Protein AF-A0A439LL67-F1 (afdb_monomer)

Secondary structure (DSSP, 8-state):
------EETTEEEEE-SS-EEEEE---EEETTEEEES----EEEE--EEEPTTS-EEE---EEEEEEE-HHHHHHHHHHHHHHHHTEE--TTPPPPPHHHHHHHHHHHHHHHHHHHHTTS-GGGGGGG-EEEEEEEEETTTTEEEEE-

Mean predicted aligned error: 6.11 Å

Structure (mmCIF, N/CA/C/O backbone):
data_AF-A0A439LL67-F1
#
_entry.id   AF-A0A439LL67-F1
#
loop_
_atom_site.group_PDB
_atom_site.id
_atom_site.type_symbol
_atom_site.label_atom_id
_atom_site.label_alt_id
_atom_site.label_comp_id
_atom_site.label_asym_id
_atom_site.label_entity_id
_atom_site.label_seq_id
_atom_site.pdbx_PDB_ins_code
_atom_site.Cartn_x
_atom_site.Cartn_y
_atom_site.Cartn_z
_atom_site.occupancy
_atom_site.B_iso_or_equiv
_atom_site.auth_seq_id
_atom_site.auth_comp_id
_atom_site.auth_asym_id
_atom_site.auth_atom_id
_atom_site.pdbx_PDB_model_num
ATOM 1 N N . MET A 1 1 ? -2.620 -26.208 -6.950 1.00 34.81 1 MET A N 1
ATOM 2 C CA . MET A 1 1 ? -3.265 -25.011 -6.376 1.00 34.81 1 MET A CA 1
ATOM 3 C C . MET A 1 1 ? -2.747 -24.868 -4.959 1.00 34.81 1 MET A C 1
ATOM 5 O O . MET A 1 1 ? -3.125 -25.670 -4.118 1.00 34.81 1 MET A O 1
ATOM 9 N N . THR A 1 2 ? -1.823 -23.942 -4.715 1.00 32.31 2 THR A N 1
ATOM 10 C CA . THR A 1 2 ? -1.285 -23.708 -3.368 1.00 32.31 2 THR A CA 1
ATOM 11 C C . THR A 1 2 ? -2.039 -22.524 -2.785 1.00 32.31 2 THR A C 1
ATOM 13 O O . THR A 1 2 ? -1.803 -21.393 -3.191 1.00 32.31 2 THR A O 1
ATOM 16 N N . ILE A 1 3 ? -3.004 -22.787 -1.905 1.00 31.98 3 ILE A N 1
ATOM 17 C CA . ILE A 1 3 ? -3.734 -21.736 -1.192 1.00 31.98 3 ILE A CA 1
ATOM 18 C C . ILE A 1 3 ? -2.872 -21.320 -0.000 1.00 31.98 3 ILE A C 1
ATOM 20 O O . ILE A 1 3 ? -2.765 -22.062 0.972 1.00 31.98 3 ILE A O 1
ATOM 24 N N . LEU A 1 4 ? -2.251 -20.146 -0.079 1.00 41.03 4 LEU A N 1
ATOM 25 C CA . LEU A 1 4 ? -1.703 -19.464 1.091 1.00 41.03 4 LEU A CA 1
ATOM 26 C C . LEU A 1 4 ? -2.797 -18.537 1.614 1.00 41.03 4 LEU A C 1
ATOM 28 O O . LEU A 1 4 ? -2.971 -17.444 1.089 1.00 41.03 4 LEU A O 1
ATOM 32 N N . SER A 1 5 ? -3.573 -19.013 2.588 1.00 35.25 5 SER A N 1
ATOM 33 C CA . SER A 1 5 ? -4.555 -18.193 3.297 1.00 35.25 5 SER A CA 1
ATOM 34 C C . SER A 1 5 ? -3.865 -17.552 4.493 1.00 35.25 5 SER A C 1
ATOM 36 O O . SER A 1 5 ? -3.474 -18.257 5.422 1.00 35.25 5 SER A O 1
ATOM 38 N N . VAL A 1 6 ? -3.718 -16.231 4.474 1.00 41.47 6 VAL A N 1
ATOM 39 C CA . VAL A 1 6 ? -3.342 -15.447 5.656 1.00 41.47 6 VAL A CA 1
ATOM 40 C C . VAL A 1 6 ? -4.562 -14.632 6.055 1.00 41.47 6 VAL A C 1
ATOM 42 O O . VAL A 1 6 ? -5.091 -13.876 5.241 1.00 41.47 6 VAL A O 1
ATOM 45 N N . GLU A 1 7 ? -5.026 -14.832 7.286 1.00 44.38 7 GLU A N 1
ATOM 46 C CA . GLU A 1 7 ? -6.181 -14.138 7.848 1.00 44.38 7 GLU A CA 1
ATOM 47 C C . GLU A 1 7 ? -5.686 -13.037 8.794 1.00 44.38 7 GLU A C 1
ATOM 49 O O . GLU A 1 7 ? -5.487 -13.258 9.986 1.00 44.38 7 GLU A O 1
ATOM 54 N N . LEU A 1 8 ? -5.452 -11.839 8.254 1.00 50.00 8 LEU A N 1
ATOM 55 C CA . LEU A 1 8 ? -5.196 -10.645 9.068 1.00 50.00 8 LEU A CA 1
ATOM 56 C C . LEU A 1 8 ? -6.553 -10.075 9.479 1.00 50.00 8 LEU A C 1
ATOM 58 O O . LEU A 1 8 ? -7.170 -9.347 8.706 1.00 50.00 8 LEU A O 1
ATOM 62 N N . ASN A 1 9 ? -7.094 -10.517 10.618 1.00 54.16 9 ASN A N 1
ATOM 63 C CA . ASN A 1 9 ? -8.329 -10.023 11.253 1.00 54.16 9 ASN A CA 1
ATOM 64 C C . ASN A 1 9 ? -9.377 -9.379 10.302 1.00 54.16 9 ASN A C 1
ATOM 66 O O . ASN A 1 9 ? -9.790 -8.232 10.510 1.00 54.16 9 ASN A O 1
ATOM 70 N N . LYS A 1 10 ? -9.869 -10.159 9.313 1.00 64.38 10 LYS A N 1
ATOM 71 C CA . LYS A 1 10 ? -10.855 -9.832 8.238 1.00 64.38 10 LYS A CA 1
ATOM 72 C C . LYS A 1 10 ? -10.298 -9.477 6.848 1.00 64.38 10 LYS A C 1
ATOM 74 O O . LYS A 1 10 ? -11.073 -9.032 5.994 1.00 64.38 10 LYS A O 1
ATOM 79 N N . LEU A 1 11 ? -9.011 -9.686 6.599 1.00 69.62 11 LEU A N 1
ATOM 80 C CA . LEU A 1 11 ? -8.419 -9.700 5.263 1.00 69.62 11 LEU A CA 1
ATOM 81 C C . LEU A 1 11 ? -8.169 -11.151 4.834 1.00 69.62 11 LEU A C 1
ATOM 83 O O . LEU A 1 11 ? -7.541 -11.902 5.573 1.00 69.62 11 LEU A O 1
ATOM 87 N N . VAL A 1 12 ? -8.643 -11.535 3.649 1.00 75.44 12 VAL A N 1
ATOM 88 C CA . VAL A 1 12 ? -8.384 -12.847 3.040 1.00 75.44 12 VAL A CA 1
ATOM 89 C C . VAL A 1 12 ? -7.623 -12.631 1.746 1.00 75.44 12 VAL A C 1
ATOM 91 O O . VAL A 1 12 ? -8.061 -11.864 0.886 1.00 75.44 12 VAL A O 1
ATOM 94 N N . ILE A 1 13 ? -6.493 -13.319 1.603 1.00 75.12 13 ILE A N 1
ATOM 95 C CA . ILE A 1 13 ? -5.671 -13.268 0.398 1.00 75.12 13 ILE A CA 1
ATOM 96 C C . ILE A 1 13 ? -5.566 -14.668 -0.187 1.00 75.12 13 ILE A C 1
ATOM 98 O O . ILE A 1 13 ? -5.264 -15.625 0.520 1.00 75.12 13 ILE A O 1
ATOM 102 N N . LEU A 1 14 ? -5.816 -14.780 -1.489 1.00 74.94 14 LEU A N 1
ATOM 103 C CA . LEU A 1 14 ? -5.639 -16.011 -2.250 1.00 74.94 14 LEU A CA 1
ATOM 104 C C . LEU A 1 14 ? -4.716 -15.709 -3.423 1.00 74.94 14 LEU A C 1
ATOM 106 O O . LEU A 1 14 ? -5.037 -14.877 -4.268 1.00 74.94 14 LEU A O 1
ATOM 110 N N . SER A 1 15 ? -3.577 -16.388 -3.492 1.00 73.06 15 SER A N 1
ATOM 111 C CA . SER A 1 15 ? -2.619 -16.215 -4.583 1.00 73.06 15 SER A CA 1
ATOM 112 C C . SER A 1 15 ? -2.563 -17.468 -5.452 1.00 73.06 15 SER A C 1
ATOM 114 O O . SER A 1 15 ? -2.506 -18.594 -4.959 1.00 73.06 15 SER A O 1
ATOM 116 N N . THR A 1 16 ? -2.595 -17.266 -6.763 1.00 75.44 16 THR A N 1
ATOM 117 C CA . THR A 1 16 ? -2.277 -18.274 -7.780 1.00 75.44 16 THR A CA 1
ATOM 118 C C . THR A 1 16 ? -0.957 -17.894 -8.452 1.00 75.44 16 THR A C 1
ATOM 120 O O . THR A 1 16 ? -0.362 -16.881 -8.109 1.00 75.44 16 THR A O 1
ATOM 123 N N . SER A 1 17 ? -0.483 -18.662 -9.437 1.00 70.62 17 SER A N 1
ATOM 124 C CA . SER A 1 17 ? 0.710 -18.277 -10.214 1.00 70.62 17 SER A CA 1
ATOM 125 C C . SER A 1 17 ? 0.541 -16.968 -10.998 1.00 70.62 17 SER A C 1
ATOM 127 O O . SER A 1 17 ? 1.530 -16.407 -11.460 1.00 70.62 17 SER A O 1
ATOM 129 N N . SER A 1 18 ? -0.701 -16.519 -11.205 1.00 77.06 18 SER A N 1
ATOM 130 C CA . SER A 1 18 ? -1.031 -15.484 -12.194 1.00 77.06 18 SER A CA 1
ATOM 131 C C . SER A 1 18 ? -1.973 -14.399 -11.668 1.00 77.06 18 SER A C 1
ATOM 133 O O . SER A 1 18 ? -2.088 -13.348 -12.287 1.00 77.06 18 SER A O 1
ATOM 135 N N . ILE A 1 19 ? -2.673 -14.649 -10.559 1.00 81.19 19 ILE A N 1
ATOM 136 C CA . ILE A 1 19 ? -3.706 -13.765 -10.003 1.00 81.19 19 ILE A CA 1
ATOM 137 C C . ILE A 1 19 ? -3.614 -13.773 -8.477 1.00 81.19 19 ILE A C 1
ATOM 139 O O . ILE A 1 19 ? -3.543 -14.850 -7.877 1.00 81.19 19 ILE A O 1
ATOM 143 N N . VAL A 1 20 ? -3.695 -12.587 -7.869 1.00 83.75 20 VAL A N 1
ATOM 144 C CA . VAL A 1 20 ? -3.919 -12.398 -6.429 1.00 83.75 20 VAL A CA 1
ATOM 145 C C . VAL A 1 20 ? -5.332 -11.874 -6.217 1.00 83.75 20 VAL A C 1
ATOM 147 O O . VAL A 1 20 ? -5.717 -10.865 -6.804 1.00 83.75 20 VAL A O 1
ATOM 150 N N . TYR A 1 21 ? -6.088 -12.544 -5.359 1.00 84.19 21 TYR A N 1
ATOM 151 C CA . TYR A 1 21 ? -7.378 -12.087 -4.867 1.00 84.19 21 TYR A CA 1
ATOM 152 C C . TYR A 1 21 ? -7.185 -11.525 -3.464 1.00 84.19 21 TYR A C 1
ATOM 154 O O . TYR A 1 21 ? -6.643 -12.212 -2.599 1.00 84.19 21 TYR A O 1
ATOM 162 N N . ILE A 1 22 ? -7.649 -10.298 -3.240 1.00 85.69 22 ILE A N 1
ATOM 163 C CA . ILE A 1 22 ? -7.763 -9.704 -1.907 1.00 85.69 22 ILE A CA 1
ATOM 164 C C . ILE A 1 22 ? -9.248 -9.518 -1.614 1.00 85.69 22 ILE A C 1
ATOM 166 O O . ILE A 1 22 ? -9.992 -8.977 -2.432 1.00 85.69 22 ILE A O 1
ATOM 170 N N . CYS A 1 23 ? -9.681 -9.948 -0.437 1.00 87.25 23 CYS A N 1
ATOM 171 C CA . CYS A 1 23 ? -11.016 -9.697 0.083 1.00 87.25 23 CYS A CA 1
ATOM 172 C C . CYS A 1 23 ? -10.901 -9.060 1.466 1.00 87.25 23 CYS A C 1
ATOM 174 O O . CYS A 1 23 ? -10.120 -9.513 2.299 1.00 87.25 23 CYS A O 1
ATOM 176 N N . ALA A 1 24 ? -11.686 -8.015 1.715 1.00 88.38 24 ALA A N 1
ATOM 177 C CA . ALA A 1 24 ? -11.685 -7.292 2.978 1.00 88.38 24 ALA A CA 1
ATOM 178 C C . ALA A 1 24 ? -13.119 -6.947 3.380 1.00 88.38 24 ALA A C 1
ATOM 180 O O . ALA A 1 24 ? -13.916 -6.514 2.547 1.00 88.38 24 ALA A O 1
ATOM 181 N N . GLY A 1 25 ? -13.450 -7.092 4.664 1.00 87.25 25 GLY A N 1
ATOM 182 C CA . GLY A 1 25 ? -14.727 -6.597 5.182 1.00 87.25 25 GLY A CA 1
ATOM 183 C C . GLY A 1 25 ? -14.777 -5.064 5.181 1.00 87.25 25 GLY A C 1
ATOM 184 O O . GLY A 1 25 ? -13.866 -4.422 5.699 1.00 87.25 25 GLY A O 1
ATOM 185 N N . SER A 1 26 ? -15.860 -4.462 4.687 1.00 87.56 26 SER A N 1
ATOM 186 C CA . SER A 1 26 ? -16.002 -3.002 4.524 1.00 87.56 26 SER A CA 1
ATOM 187 C C . SER A 1 26 ? -16.488 -2.250 5.774 1.00 87.56 26 SER A C 1
ATOM 189 O O . SER A 1 26 ? -16.422 -1.023 5.825 1.00 87.56 26 SER A O 1
ATOM 191 N N . ARG A 1 27 ? -16.943 -2.960 6.814 1.00 87.44 27 ARG A N 1
ATOM 192 C CA . ARG A 1 27 ? -17.440 -2.355 8.061 1.00 87.44 27 ARG A CA 1
ATOM 193 C C . ARG A 1 27 ? -16.341 -1.643 8.850 1.00 87.44 27 ARG A C 1
ATOM 195 O O . ARG A 1 27 ? -15.261 -2.202 9.068 1.00 87.44 27 ARG A O 1
ATOM 202 N N . VAL A 1 28 ? -16.663 -0.462 9.368 1.00 87.12 28 VAL A N 1
ATOM 203 C CA . VAL A 1 28 ? -15.850 0.319 10.310 1.00 87.12 28 VAL A CA 1
ATOM 204 C C . VAL A 1 28 ? -16.657 0.599 11.566 1.00 87.12 28 VAL A C 1
ATOM 206 O O . VAL A 1 28 ? -17.812 1.020 11.504 1.00 87.12 28 VAL A O 1
ATOM 209 N N . THR A 1 29 ? -16.029 0.377 12.713 1.00 85.31 29 THR A N 1
ATOM 210 C CA . THR A 1 29 ? -16.638 0.525 14.035 1.00 85.31 29 THR A CA 1
ATOM 211 C C . THR A 1 29 ? -15.806 1.449 14.906 1.00 85.31 29 THR A C 1
ATOM 213 O O . THR A 1 29 ? -14.579 1.456 14.814 1.00 85.31 29 THR A O 1
ATOM 216 N N . ARG A 1 30 ? -16.468 2.178 15.802 1.00 82.00 30 ARG A N 1
ATOM 217 C CA . ARG A 1 30 ? -15.848 2.899 16.914 1.00 82.00 30 ARG A CA 1
ATOM 218 C C . ARG A 1 30 ? -16.476 2.398 18.212 1.00 82.00 30 ARG A C 1
ATOM 220 O O . ARG A 1 30 ? -17.630 2.705 18.503 1.00 82.00 30 ARG A O 1
ATOM 227 N N . GLY A 1 31 ? -15.730 1.597 18.972 1.00 80.69 31 GLY A N 1
ATOM 228 C CA . GLY A 1 31 ? -16.282 0.878 20.122 1.00 80.69 31 GLY A CA 1
ATOM 229 C C . GLY A 1 31 ? -17.414 -0.059 19.688 1.00 80.69 31 GLY A C 1
ATOM 230 O O . GLY A 1 31 ? -17.233 -0.867 18.782 1.00 80.69 31 GLY A O 1
ATOM 231 N N . GLN A 1 32 ? -18.586 0.081 20.308 1.00 83.31 32 GLN A N 1
ATOM 232 C CA . GLN A 1 32 ? -19.781 -0.718 19.995 1.00 83.31 32 GLN A CA 1
ATOM 233 C C . GLN A 1 32 ? -20.615 -0.153 18.831 1.00 83.31 32 GLN A C 1
ATOM 235 O O . GLN A 1 32 ? -21.595 -0.766 18.415 1.00 83.31 32 GLN A O 1
ATOM 240 N N . THR A 1 33 ? -20.242 1.008 18.290 1.00 84.06 33 THR A N 1
ATOM 241 C CA . THR A 1 33 ? -21.022 1.693 17.255 1.00 84.06 33 THR A CA 1
ATOM 242 C C . THR A 1 33 ? -20.443 1.420 15.872 1.00 84.06 33 THR A C 1
ATOM 244 O O . THR A 1 33 ? -19.242 1.583 15.647 1.00 84.06 33 THR A O 1
ATOM 247 N N . VAL A 1 34 ? -21.298 1.042 14.919 1.00 87.75 34 VAL A N 1
ATOM 248 C CA . VAL A 1 34 ? -20.939 0.991 13.495 1.00 87.75 34 VAL A CA 1
ATOM 249 C C . VAL A 1 34 ? -20.936 2.412 12.942 1.00 87.75 34 VAL A C 1
ATOM 251 O O . VAL A 1 34 ? -21.962 3.084 12.947 1.00 87.75 34 V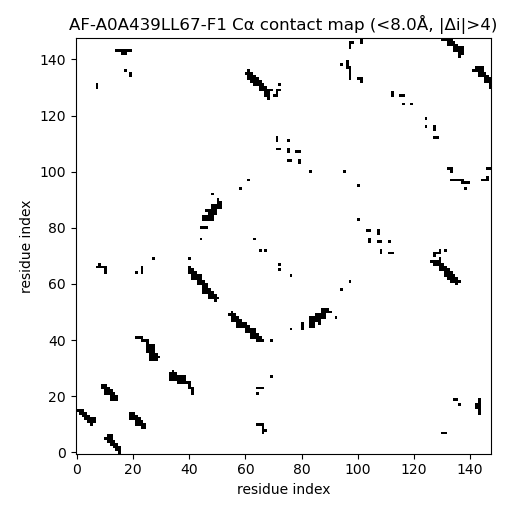AL A O 1
ATOM 254 N N . THR A 1 35 ? -19.779 2.864 12.465 1.00 87.69 35 THR A N 1
ATOM 255 C CA . THR A 1 35 ? -19.631 4.183 11.836 1.00 87.69 35 THR A CA 1
ATOM 256 C C . THR A 1 35 ? -20.060 4.132 10.372 1.00 87.69 35 THR A C 1
ATOM 258 O O . THR A 1 35 ? -20.713 5.046 9.882 1.00 87.69 35 THR A O 1
ATOM 261 N N . THR A 1 36 ? -19.682 3.067 9.659 1.00 87.88 36 THR A N 1
ATOM 262 C CA . THR A 1 36 ? -20.070 2.836 8.262 1.00 87.88 36 THR A CA 1
ATOM 263 C C . THR A 1 36 ? -19.939 1.358 7.905 1.00 87.88 36 THR A C 1
ATOM 265 O O . THR A 1 36 ? -19.095 0.648 8.453 1.00 87.88 36 THR A O 1
ATOM 268 N N . GLU A 1 37 ? -20.758 0.901 6.963 1.00 89.69 37 GLU A N 1
ATOM 269 C CA . GLU A 1 37 ? -20.675 -0.438 6.367 1.00 89.69 37 GLU A CA 1
ATOM 270 C C . GLU A 1 37 ? -19.865 -0.455 5.064 1.00 89.69 37 GLU A C 1
ATOM 272 O O . GLU A 1 37 ? -19.613 -1.524 4.516 1.00 89.69 37 GLU A O 1
ATOM 277 N N . LEU A 1 38 ? -19.463 0.710 4.546 1.00 87.88 38 LEU A N 1
ATOM 278 C CA . LEU A 1 38 ? -18.950 0.877 3.183 1.00 87.88 38 LEU A CA 1
ATOM 279 C C . LEU A 1 38 ? -17.603 1.613 3.149 1.00 87.88 38 LEU A C 1
ATOM 281 O O . LEU A 1 38 ? -17.434 2.570 2.397 1.00 87.88 38 LEU A O 1
ATOM 285 N N . ALA A 1 39 ? -16.635 1.199 3.969 1.00 87.50 39 ALA A N 1
ATOM 286 C CA . ALA A 1 39 ? -15.278 1.731 3.869 1.00 87.50 39 ALA A CA 1
ATOM 287 C C . ALA A 1 39 ? -14.426 0.908 2.889 1.00 87.50 39 ALA A C 1
ATOM 289 O O . ALA A 1 39 ? -14.376 -0.323 3.013 1.00 87.50 39 ALA A O 1
ATOM 290 N N . PRO A 1 40 ? -13.707 1.559 1.959 1.00 90.06 40 PRO A N 1
ATOM 291 C CA . PRO A 1 40 ? -12.732 0.874 1.130 1.00 90.06 40 PRO A CA 1
ATOM 292 C C . PRO A 1 40 ? -11.531 0.468 1.992 1.00 90.06 40 PRO A C 1
ATOM 294 O O . PRO A 1 40 ? -10.911 1.302 2.649 1.00 90.06 40 PRO A O 1
ATOM 297 N N . LYS A 1 41 ? -11.212 -0.828 1.994 1.00 91.94 41 LYS A N 1
ATOM 298 C CA . LYS A 1 41 ? -10.015 -1.383 2.658 1.00 91.94 41 LYS A CA 1
ATOM 299 C C . LYS A 1 41 ? -9.057 -2.078 1.699 1.00 91.94 41 LYS A C 1
ATOM 301 O O . LYS A 1 41 ? -8.128 -2.752 2.127 1.00 91.94 41 LYS A O 1
ATOM 306 N N . ILE A 1 42 ? -9.333 -1.936 0.407 1.00 94.38 42 ILE A N 1
ATOM 307 C CA . ILE A 1 42 ? -8.502 -2.388 -0.699 1.00 94.38 42 ILE A CA 1
ATOM 308 C C . ILE A 1 42 ? -8.382 -1.185 -1.624 1.00 94.38 42 ILE A C 1
ATOM 310 O O . ILE A 1 42 ? -9.401 -0.643 -2.055 1.00 94.38 42 ILE A O 1
ATOM 314 N N . LEU A 1 43 ? -7.156 -0.746 -1.873 1.00 95.62 43 LEU A N 1
ATOM 315 C CA . LEU A 1 43 ? -6.841 0.475 -2.599 1.00 95.62 43 LEU A CA 1
ATOM 316 C C . LEU A 1 43 ? -5.810 0.159 -3.694 1.00 95.62 43 LEU A C 1
ATOM 318 O O . LEU A 1 43 ? -4.886 -0.627 -3.453 1.00 95.62 43 LEU A O 1
ATOM 322 N N . PRO A 1 44 ? -5.960 0.720 -4.906 1.00 95.88 44 PRO A N 1
ATOM 323 C CA . PRO A 1 44 ? -4.937 0.612 -5.937 1.00 95.88 44 PRO A CA 1
ATOM 324 C C . PRO A 1 44 ? -3.714 1.439 -5.541 1.00 95.88 44 PRO A C 1
ATOM 326 O O . PRO A 1 44 ? -3.848 2.540 -5.026 1.00 95.88 44 PRO A O 1
ATOM 329 N N . VAL A 1 45 ? -2.520 0.928 -5.815 1.00 96.81 45 VAL A N 1
ATOM 330 C CA . VAL A 1 45 ? -1.257 1.635 -5.603 1.00 96.81 45 VAL A CA 1
ATOM 331 C C . VAL A 1 45 ? -0.738 2.094 -6.954 1.00 96.81 45 VAL A C 1
ATOM 333 O O . VAL A 1 45 ? -0.177 1.295 -7.712 1.00 96.81 45 VAL A O 1
ATOM 336 N N . HIS A 1 46 ? -0.936 3.373 -7.261 1.00 95.62 46 HIS A N 1
ATOM 337 C CA . HIS A 1 46 ? -0.422 3.963 -8.489 1.00 95.62 46 HIS A CA 1
ATOM 338 C C . HIS A 1 46 ? 1.052 4.335 -8.350 1.00 95.62 46 HIS A C 1
ATOM 340 O O . HIS A 1 46 ? 1.552 4.644 -7.267 1.00 95.62 46 HIS A O 1
ATOM 346 N N . MET A 1 47 ? 1.757 4.301 -9.476 1.00 93.94 47 MET A N 1
ATOM 347 C CA . MET A 1 47 ? 3.159 4.686 -9.534 1.00 93.94 47 MET A CA 1
ATOM 348 C C . MET A 1 47 ? 3.521 5.227 -10.908 1.00 93.94 47 MET A C 1
ATOM 350 O O . MET A 1 47 ? 3.019 4.766 -11.941 1.00 93.94 47 MET A O 1
ATOM 354 N N . ALA A 1 48 ? 4.424 6.201 -10.906 1.00 92.62 48 ALA A N 1
ATOM 355 C CA . ALA A 1 48 ? 4.925 6.805 -12.123 1.00 92.62 48 ALA A CA 1
ATOM 356 C C . ALA A 1 48 ? 6.360 7.286 -11.936 1.00 92.62 48 ALA A C 1
ATOM 358 O O . ALA A 1 48 ? 6.679 7.955 -10.954 1.00 92.62 48 ALA A O 1
ATOM 359 N N . VAL A 1 49 ? 7.206 7.026 -12.929 1.00 91.81 49 VAL A N 1
ATOM 360 C CA . VAL A 1 49 ? 8.569 7.562 -12.959 1.00 91.81 49 VAL A CA 1
ATOM 361 C C . VAL A 1 49 ? 8.623 8.731 -13.933 1.00 91.81 49 VAL A C 1
ATOM 363 O O . VAL A 1 49 ? 8.246 8.614 -15.101 1.00 91.81 49 VAL A O 1
ATOM 366 N N . GLY A 1 50 ? 9.049 9.885 -13.423 1.00 89.69 50 GLY A N 1
ATOM 367 C CA . GLY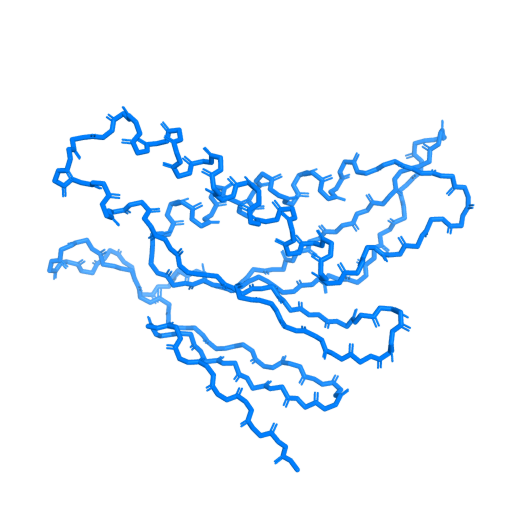 A 1 50 ? 9.292 11.090 -14.203 1.00 89.69 50 GLY A CA 1
ATOM 368 C C . GLY A 1 50 ? 10.697 11.112 -14.795 1.00 89.69 50 GLY A C 1
ATOM 369 O O . GLY A 1 50 ? 11.647 10.651 -14.164 1.00 89.69 50 GLY A O 1
ATOM 370 N N . ASN A 1 51 ? 10.845 11.694 -15.983 1.00 87.94 51 ASN A N 1
ATOM 371 C CA . ASN A 1 51 ? 12.152 11.981 -16.571 1.00 87.94 51 ASN A CA 1
ATOM 372 C C . ASN A 1 51 ? 12.526 13.472 -16.438 1.00 87.94 51 ASN A C 1
ATOM 374 O O . ASN A 1 51 ? 11.721 14.313 -16.033 1.00 87.94 51 ASN A O 1
ATOM 378 N N . LYS A 1 52 ? 13.759 13.822 -16.828 1.00 85.69 52 LYS A N 1
ATOM 379 C CA . LYS A 1 52 ? 14.279 15.206 -16.814 1.00 85.69 52 LYS A CA 1
ATOM 380 C C . LYS A 1 52 ? 13.514 16.204 -17.701 1.00 85.69 52 LYS A C 1
ATOM 382 O O . LYS A 1 52 ? 13.758 17.401 -17.609 1.00 85.69 52 LYS A O 1
ATOM 387 N N . HIS A 1 53 ? 12.626 15.721 -18.569 1.00 86.12 53 HIS A N 1
ATOM 388 C CA . HIS A 1 53 ? 11.776 16.523 -19.451 1.00 86.12 53 HIS A CA 1
ATOM 389 C C . HIS A 1 53 ? 10.337 16.652 -18.923 1.00 86.12 53 HIS A C 1
ATOM 391 O O . HIS A 1 53 ? 9.465 17.111 -19.651 1.00 86.12 53 HIS A O 1
ATOM 397 N N . ALA A 1 54 ? 10.094 16.262 -17.665 1.00 81.81 54 ALA A N 1
ATOM 398 C CA . ALA A 1 54 ? 8.783 16.246 -17.013 1.00 81.81 54 ALA A CA 1
ATOM 399 C C . ALA A 1 54 ? 7.752 15.285 -17.638 1.00 81.81 54 ALA A C 1
ATOM 401 O O . ALA A 1 54 ? 6.576 15.327 -17.280 1.00 81.81 54 ALA A O 1
ATOM 402 N N . GLU A 1 55 ? 8.175 14.370 -18.515 1.00 87.44 55 GLU A N 1
ATOM 403 C CA . GLU A 1 55 ? 7.312 13.284 -18.981 1.00 87.44 55 GLU A CA 1
ATOM 404 C C . GLU A 1 55 ? 7.208 12.212 -17.891 1.00 87.44 55 GLU A C 1
ATOM 406 O O . GLU A 1 55 ? 8.196 11.891 -17.223 1.00 87.44 55 GLU A O 1
ATOM 411 N N . ARG A 1 56 ? 6.010 11.645 -17.722 1.00 88.81 56 ARG A N 1
ATOM 412 C CA . ARG A 1 56 ? 5.712 10.603 -16.733 1.00 88.81 56 ARG A CA 1
ATOM 413 C C . ARG A 1 56 ? 5.401 9.290 -17.437 1.00 88.81 56 ARG A C 1
ATOM 415 O O . ARG A 1 56 ? 4.517 9.236 -18.288 1.00 88.81 56 ARG A O 1
ATOM 422 N N . HIS A 1 57 ? 6.097 8.229 -17.044 1.00 90.31 57 HIS A N 1
ATOM 423 C CA . HIS A 1 57 ? 5.753 6.867 -17.428 1.00 90.31 57 HIS A CA 1
ATOM 424 C C . HIS A 1 57 ? 4.990 6.195 -16.287 1.00 90.31 57 HIS A C 1
ATOM 426 O O . HIS A 1 57 ? 5.513 6.085 -15.178 1.00 90.31 57 HIS A O 1
ATOM 432 N N . TYR A 1 58 ? 3.752 5.785 -16.559 1.00 91.69 58 TYR A N 1
ATOM 433 C CA . TYR A 1 58 ? 2.863 5.139 -15.595 1.00 91.69 58 TYR A CA 1
ATOM 434 C C . TYR A 1 58 ? 2.972 3.624 -15.715 1.00 91.69 58 TYR A C 1
ATOM 436 O O . TYR A 1 58 ? 2.975 3.091 -16.826 1.00 91.69 58 TYR A O 1
ATOM 444 N N . PHE A 1 59 ? 3.007 2.941 -14.576 1.00 91.12 59 PHE A N 1
ATOM 445 C CA . PHE A 1 59 ? 3.044 1.482 -14.532 1.00 91.12 59 PHE A CA 1
ATOM 446 C C . PHE A 1 59 ? 1.692 0.898 -14.107 1.00 91.12 59 PHE A C 1
ATOM 448 O O . PHE A 1 59 ? 0.890 1.602 -13.484 1.00 91.12 59 PHE A O 1
ATOM 455 N N . PRO A 1 60 ? 1.425 -0.387 -14.413 1.00 90.62 60 PRO A N 1
ATOM 456 C CA . PRO A 1 60 ? 0.266 -1.086 -13.875 1.00 90.62 60 PRO A CA 1
ATOM 457 C C . PRO A 1 60 ? 0.222 -0.991 -12.341 1.00 90.62 60 PRO A C 1
ATOM 459 O O . PRO A 1 60 ? 1.260 -1.173 -11.698 1.00 90.62 60 PRO A O 1
ATOM 462 N N . PRO A 1 61 ? -0.950 -0.718 -11.743 1.00 92.31 61 PRO A N 1
ATOM 463 C CA . PRO A 1 61 ? -1.046 -0.516 -10.307 1.00 92.31 61 PRO A CA 1
ATOM 464 C C . PRO A 1 61 ? -0.833 -1.824 -9.538 1.00 92.31 61 PRO A C 1
ATOM 466 O O . PRO A 1 61 ? -1.192 -2.911 -9.999 1.00 92.31 61 PRO A O 1
ATOM 469 N N . TYR A 1 62 ? -0.298 -1.700 -8.326 1.00 94.75 62 TYR A N 1
ATOM 470 C CA . TYR A 1 62 ? -0.330 -2.768 -7.324 1.00 94.75 62 TYR A CA 1
ATOM 471 C C . TYR A 1 62 ? -1.589 -2.655 -6.456 1.00 94.75 62 TYR A C 1
ATOM 473 O O . TYR A 1 62 ? -2.386 -1.731 -6.605 1.00 94.75 62 TYR A O 1
ATOM 481 N N . GLY A 1 63 ? -1.801 -3.622 -5.571 1.00 94.62 63 GLY A N 1
ATOM 482 C CA . GLY A 1 63 ? -2.881 -3.624 -4.591 1.00 94.62 63 GLY A CA 1
ATOM 483 C C . GLY A 1 63 ? -2.348 -3.405 -3.182 1.00 94.62 63 GLY A C 1
ATOM 484 O O . GLY A 1 63 ? -1.344 -4.006 -2.801 1.00 94.62 63 GLY A O 1
ATOM 485 N N . PHE A 1 64 ? -3.047 -2.580 -2.410 1.00 96.19 64 PHE A N 1
ATOM 486 C CA . PHE A 1 64 ? -2.849 -2.398 -0.978 1.00 96.19 64 PHE A CA 1
ATOM 487 C C . PHE A 1 64 ? -4.134 -2.777 -0.245 1.00 96.19 64 PHE A C 1
ATOM 489 O O . PHE A 1 64 ? -5.202 -2.257 -0.564 1.00 96.19 64 PHE A O 1
ATOM 496 N N . GLY A 1 65 ? -4.053 -3.686 0.720 1.00 94.94 65 GLY A N 1
ATOM 497 C CA . GLY A 1 65 ? -5.180 -4.071 1.571 1.00 94.94 65 GLY A CA 1
ATOM 498 C C . GLY A 1 65 ? -4.825 -3.909 3.042 1.00 94.94 65 GLY A C 1
ATOM 499 O O . GLY A 1 65 ? -3.656 -4.023 3.389 1.00 94.94 65 GLY A O 1
ATOM 500 N N . PHE A 1 66 ? -5.799 -3.645 3.913 1.00 94.12 66 PHE A N 1
ATOM 501 C CA . PHE A 1 66 ? -5.510 -3.473 5.341 1.00 94.12 66 PHE A CA 1
ATOM 502 C C . PHE A 1 66 ? -6.646 -3.896 6.280 1.00 94.12 66 PHE A C 1
ATOM 504 O O . PHE A 1 66 ? -7.822 -3.944 5.907 1.00 94.12 66 PHE A O 1
ATOM 511 N N . ALA A 1 67 ? -6.280 -4.141 7.538 1.00 91.38 67 ALA A N 1
ATOM 512 C CA . ALA A 1 67 ? -7.173 -4.375 8.667 1.00 91.38 67 ALA A CA 1
ATOM 513 C C . ALA A 1 67 ?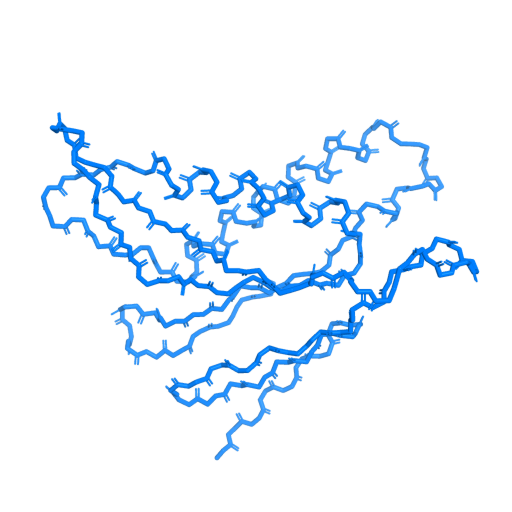 -6.710 -3.562 9.890 1.00 91.38 67 ALA A C 1
ATOM 515 O O . ALA A 1 67 ? -5.521 -3.367 10.099 1.00 91.38 67 ALA A O 1
ATOM 516 N N . GLY A 1 68 ? -7.646 -3.070 10.708 1.00 90.75 68 GLY A N 1
ATOM 517 C CA . GLY A 1 68 ? -7.340 -2.226 11.873 1.00 90.75 68 GLY A CA 1
ATOM 518 C C . GLY A 1 68 ? -7.665 -0.748 11.647 1.00 90.75 68 GLY A C 1
ATOM 519 O O . GLY A 1 68 ? -8.739 -0.424 11.127 1.00 90.75 68 GLY A O 1
ATOM 520 N N . SER A 1 69 ? -6.776 0.147 12.084 1.00 90.94 69 SER A N 1
ATOM 521 C CA . SER A 1 69 ? -6.996 1.595 12.054 1.00 90.94 69 SER A CA 1
ATOM 522 C C . SER A 1 69 ? -7.124 2.141 10.632 1.00 90.94 69 SER A C 1
ATOM 524 O O . SER A 1 69 ? -6.148 2.285 9.898 1.00 90.94 69 SER A O 1
ATOM 526 N N . VAL A 1 70 ? -8.355 2.500 10.255 1.00 91.62 70 VAL A N 1
ATOM 527 C CA . VAL A 1 70 ? -8.673 3.067 8.935 1.00 91.62 70 VAL A CA 1
ATOM 528 C C . VAL A 1 70 ? -7.942 4.383 8.707 1.00 91.62 70 VAL A C 1
ATOM 530 O O . VAL A 1 70 ? -7.477 4.630 7.597 1.00 91.62 70 VAL A O 1
ATOM 533 N N . LEU A 1 71 ? -7.823 5.216 9.745 1.00 90.19 71 LEU A N 1
ATOM 534 C CA . LEU A 1 71 ? -7.145 6.503 9.639 1.00 90.19 71 LEU A CA 1
ATOM 535 C C . LEU A 1 71 ? -5.656 6.305 9.338 1.00 90.19 71 LEU A C 1
ATOM 537 O O . LEU A 1 71 ? -5.173 6.831 8.340 1.00 90.19 71 LEU A O 1
ATOM 541 N N . SER A 1 72 ? -4.957 5.506 10.149 1.00 93.56 72 SER A N 1
ATOM 542 C CA . SER A 1 72 ? -3.526 5.249 9.959 1.00 93.56 72 SER A CA 1
ATOM 543 C C . SER A 1 72 ? -3.231 4.582 8.619 1.00 93.56 72 SER A C 1
ATOM 545 O O . SER A 1 72 ? -2.336 5.024 7.903 1.00 93.56 72 SER A O 1
ATOM 547 N N . ALA A 1 73 ? -4.017 3.572 8.234 1.00 94.88 73 ALA A N 1
ATOM 548 C CA . ALA A 1 73 ? -3.828 2.885 6.962 1.00 94.88 73 ALA A CA 1
ATOM 549 C C . ALA A 1 73 ? -4.070 3.812 5.759 1.00 94.88 73 ALA A C 1
ATOM 551 O O . ALA A 1 73 ? -3.298 3.793 4.802 1.00 94.88 73 ALA A O 1
ATOM 552 N N . SER A 1 74 ? -5.098 4.666 5.818 1.00 94.75 74 SER A N 1
ATOM 553 C CA . SER A 1 74 ? -5.398 5.623 4.742 1.00 94.75 74 SE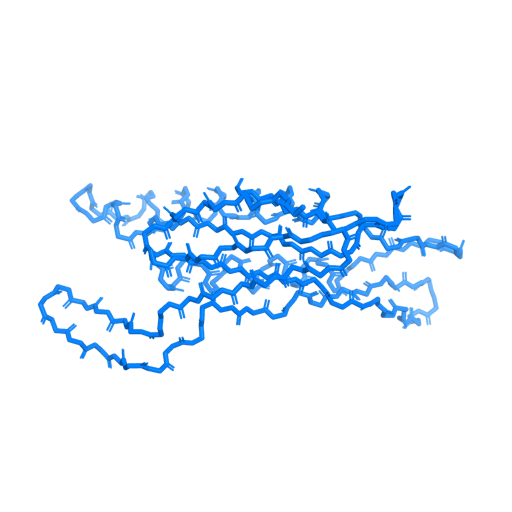R A CA 1
ATOM 554 C C . SER A 1 74 ? -4.324 6.707 4.624 1.00 94.75 74 SER A C 1
ATOM 556 O O . SER A 1 74 ? -3.931 7.062 3.515 1.00 94.75 74 SER A O 1
ATOM 558 N N . LEU A 1 75 ? -3.817 7.214 5.753 1.00 95.69 75 LEU A N 1
ATOM 559 C CA . LEU A 1 75 ? -2.712 8.176 5.766 1.00 95.69 75 LEU A CA 1
ATOM 560 C C . LEU A 1 75 ? -1.413 7.548 5.254 1.00 95.69 75 LEU A C 1
ATOM 562 O O . LEU A 1 75 ? -0.672 8.202 4.517 1.00 95.69 75 LEU A O 1
ATOM 566 N N . THR A 1 76 ? -1.147 6.288 5.606 1.00 97.44 76 THR A N 1
ATOM 567 C CA . THR A 1 76 ? 0.023 5.551 5.116 1.00 97.44 76 THR A CA 1
ATOM 568 C C . THR A 1 76 ? -0.066 5.378 3.610 1.00 97.44 76 THR A C 1
ATOM 570 O O . THR A 1 76 ? 0.875 5.721 2.899 1.00 97.44 76 THR A O 1
ATOM 573 N N . HIS A 1 77 ? -1.214 4.904 3.122 1.00 97.69 77 HIS A N 1
ATOM 574 C CA . HIS A 1 77 ? -1.466 4.740 1.697 1.00 97.69 77 HIS A CA 1
ATOM 575 C C . HIS A 1 77 ? -1.279 6.053 0.938 1.00 97.69 77 HIS A C 1
ATOM 577 O O . HIS A 1 77 ? -0.518 6.089 -0.024 1.00 97.69 77 HIS A O 1
ATOM 583 N N . GLY A 1 78 ? -1.889 7.141 1.420 1.00 97.44 78 GLY A N 1
ATOM 584 C CA . GLY A 1 78 ? -1.759 8.453 0.799 1.00 97.44 78 GLY A CA 1
ATOM 585 C C . GLY A 1 78 ? -0.301 8.895 0.682 1.00 97.44 78 GLY A C 1
ATOM 586 O O . GLY A 1 78 ? 0.143 9.241 -0.408 1.00 97.44 78 GLY A O 1
ATOM 587 N N . VAL A 1 79 ? 0.477 8.844 1.766 1.00 97.75 79 VAL A N 1
ATOM 588 C CA . VAL A 1 79 ? 1.886 9.272 1.730 1.00 97.75 79 VAL A CA 1
ATOM 589 C C . VAL A 1 79 ? 2.736 8.357 0.846 1.00 97.75 79 VAL A C 1
ATOM 591 O O . VAL A 1 79 ? 3.487 8.853 0.007 1.00 97.75 79 VAL A O 1
ATOM 594 N N . ALA A 1 80 ? 2.599 7.038 0.984 1.00 97.75 80 ALA A N 1
ATOM 595 C CA . ALA A 1 80 ? 3.368 6.082 0.194 1.00 97.75 80 ALA A CA 1
ATOM 596 C C . ALA A 1 80 ? 3.059 6.197 -1.308 1.00 97.75 80 ALA A C 1
ATOM 598 O O . ALA A 1 80 ? 3.978 6.206 -2.126 1.00 97.75 80 ALA A O 1
ATOM 599 N N . GLU A 1 81 ? 1.788 6.353 -1.682 1.00 96.62 81 GLU A N 1
ATOM 600 C CA . GLU A 1 81 ? 1.383 6.585 -3.070 1.00 96.62 81 GLU A CA 1
ATOM 601 C C . GLU A 1 81 ? 1.970 7.892 -3.616 1.00 96.62 81 GLU A C 1
ATOM 603 O O . GLU A 1 81 ? 2.520 7.903 -4.716 1.00 96.62 81 GLU A O 1
ATOM 608 N N . HIS A 1 82 ? 1.957 8.979 -2.837 1.00 96.69 82 HIS A N 1
ATOM 609 C CA . HIS A 1 82 ? 2.598 10.229 -3.254 1.00 96.69 82 HIS A CA 1
ATOM 610 C C . HIS A 1 82 ? 4.102 10.048 -3.498 1.00 96.69 82 HIS A C 1
ATOM 612 O O . HIS A 1 82 ? 4.617 10.561 -4.491 1.00 96.69 82 HIS A O 1
ATOM 618 N N . CYS A 1 83 ? 4.805 9.284 -2.654 1.00 95.88 83 CYS A N 1
ATOM 619 C CA . CYS A 1 83 ? 6.213 8.952 -2.882 1.00 95.88 83 CYS A CA 1
ATOM 620 C C . CYS A 1 83 ? 6.417 8.185 -4.200 1.00 95.88 83 CYS A C 1
ATOM 622 O O . CYS A 1 83 ? 7.314 8.521 -4.972 1.00 95.88 83 CYS A O 1
ATOM 624 N N . LEU A 1 84 ? 5.565 7.198 -4.488 1.00 95.69 84 LEU A N 1
ATOM 625 C CA . LEU A 1 84 ? 5.632 6.374 -5.704 1.00 95.69 84 LEU A CA 1
ATOM 626 C C . LEU A 1 84 ? 5.260 7.140 -6.980 1.00 95.69 84 LEU A C 1
ATOM 628 O O . LEU A 1 84 ? 5.750 6.830 -8.066 1.00 95.69 84 LEU A O 1
ATOM 632 N N . MET A 1 85 ? 4.412 8.156 -6.858 1.00 94.62 85 MET A N 1
ATOM 633 C CA . MET A 1 85 ? 4.048 9.063 -7.948 1.00 94.62 85 MET A CA 1
ATOM 634 C C . MET A 1 85 ? 5.078 10.179 -8.158 1.00 94.62 85 MET A C 1
ATOM 636 O O . MET A 1 85 ? 5.086 10.824 -9.208 1.00 94.62 85 MET A O 1
ATOM 640 N N . ALA A 1 86 ? 5.965 10.396 -7.185 1.00 93.00 86 ALA A N 1
ATOM 641 C CA . ALA A 1 86 ? 7.024 11.399 -7.216 1.00 93.00 86 ALA A CA 1
ATOM 642 C C . ALA A 1 86 ? 8.401 10.830 -7.603 1.00 93.00 86 ALA A C 1
ATOM 644 O O . ALA A 1 86 ? 9.397 11.542 -7.494 1.00 93.00 86 ALA A O 1
ATOM 645 N N . LEU A 1 87 ? 8.482 9.587 -8.088 1.00 91.12 87 LEU A N 1
ATOM 646 C CA . LEU A 1 87 ? 9.749 8.980 -8.506 1.00 91.12 87 LEU A CA 1
ATOM 647 C C . LEU A 1 87 ? 10.331 9.677 -9.742 1.00 91.12 87 LEU A C 1
ATOM 649 O O . LEU A 1 87 ? 9.594 10.131 -10.622 1.00 91.12 87 LEU A O 1
ATOM 653 N N . PHE A 1 88 ? 11.659 9.720 -9.830 1.00 90.19 88 PHE A N 1
ATOM 654 C CA . PHE A 1 88 ? 12.399 10.229 -10.984 1.00 90.19 88 PHE A CA 1
ATOM 655 C C . PHE A 1 88 ? 13.501 9.248 -11.372 1.00 90.19 88 PHE A C 1
ATOM 657 O O . PHE A 1 88 ? 14.118 8.636 -10.502 1.00 90.19 88 PHE A O 1
ATOM 664 N N . GLY A 1 89 ? 13.755 9.112 -12.671 1.00 86.06 89 GLY A N 1
ATOM 665 C CA . GLY A 1 89 ? 14.773 8.205 -13.184 1.00 86.06 89 GLY A CA 1
ATOM 666 C C . GLY A 1 89 ? 15.164 8.498 -14.629 1.00 86.06 89 GLY A C 1
ATOM 667 O O . GLY A 1 89 ? 14.563 9.333 -15.313 1.00 86.06 89 GLY A O 1
ATOM 668 N N . ASP A 1 90 ? 16.202 7.806 -15.091 1.00 79.75 90 ASP A N 1
ATOM 669 C CA . ASP A 1 90 ? 16.713 7.921 -16.455 1.00 79.75 90 ASP A CA 1
ATOM 670 C C . ASP A 1 90 ? 15.862 7.132 -17.470 1.00 79.75 90 ASP A C 1
ATOM 672 O O . ASP A 1 90 ? 14.934 6.387 -17.125 1.00 79.75 90 ASP A O 1
ATOM 676 N N . ARG A 1 91 ? 16.168 7.293 -18.767 1.00 63.91 91 ARG A N 1
ATOM 677 C CA . ARG A 1 91 ? 15.548 6.492 -19.838 1.00 63.91 91 ARG A CA 1
ATOM 678 C C . ARG A 1 91 ? 15.754 5.000 -19.557 1.00 63.91 91 ARG A C 1
ATOM 680 O O . ARG A 1 91 ? 16.885 4.565 -19.384 1.00 63.91 91 ARG A O 1
ATOM 687 N N . GLY A 1 92 ? 14.665 4.229 -19.578 1.00 68.25 92 GLY A N 1
ATOM 688 C CA . GLY A 1 92 ? 14.686 2.794 -19.265 1.00 68.25 92 GLY A CA 1
ATOM 689 C C . GLY A 1 92 ? 14.371 2.464 -17.804 1.00 68.25 92 GLY A C 1
ATOM 690 O O . GLY A 1 92 ? 14.605 1.335 -17.385 1.00 68.25 92 GLY A O 1
ATOM 691 N N . SER A 1 93 ? 13.842 3.426 -17.040 1.00 77.12 93 SER A N 1
ATOM 692 C CA . SER A 1 93 ? 13.348 3.186 -15.681 1.00 77.12 93 SER A CA 1
ATOM 693 C C . SER A 1 93 ? 12.361 2.015 -15.650 1.00 77.12 93 SER A C 1
ATOM 695 O O . SER A 1 93 ? 11.388 1.988 -16.405 1.00 77.12 93 SER A O 1
ATOM 697 N N . VAL A 1 94 ? 12.635 1.051 -14.774 1.00 83.31 94 VAL A N 1
ATOM 698 C CA . VAL A 1 94 ? 11.847 -0.173 -14.603 1.00 83.31 94 VAL A CA 1
ATOM 699 C C . VAL A 1 94 ? 10.818 0.042 -13.497 1.00 83.31 94 VAL A C 1
ATOM 701 O O . VAL A 1 94 ? 11.037 0.831 -12.576 1.00 83.31 94 VAL A O 1
ATOM 704 N N . GLN A 1 95 ? 9.689 -0.656 -13.593 1.00 88.56 95 GLN A N 1
ATOM 705 C CA . GLN A 1 95 ? 8.689 -0.683 -12.534 1.00 88.56 95 GLN A CA 1
ATOM 706 C C . GLN A 1 95 ? 9.323 -1.170 -11.215 1.00 88.56 95 GLN A C 1
ATOM 708 O O . GLN A 1 95 ? 9.959 -2.228 -11.226 1.00 88.56 95 GLN A O 1
ATOM 71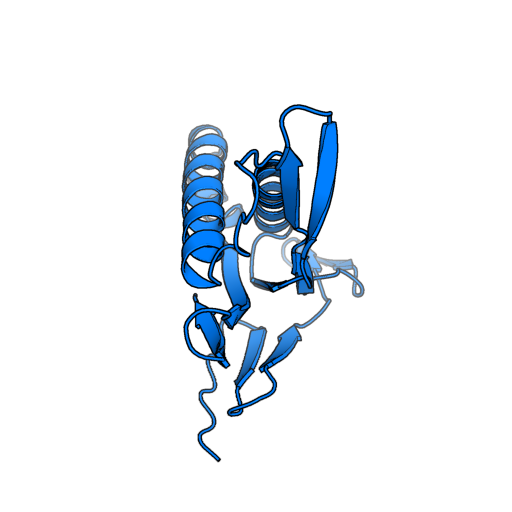3 N N . PRO A 1 96 ? 9.130 -0.463 -10.085 1.00 90.50 96 PRO A N 1
ATOM 714 C CA . PRO A 1 96 ? 9.540 -0.957 -8.775 1.00 90.50 96 PRO A CA 1
ATOM 715 C C . PRO A 1 96 ? 8.928 -2.326 -8.482 1.00 90.50 96 PRO A C 1
ATOM 717 O O . PRO A 1 96 ? 7.750 -2.557 -8.751 1.00 90.50 96 PRO A O 1
ATOM 720 N N . THR A 1 97 ? 9.700 -3.237 -7.907 1.00 93.06 97 THR A N 1
ATOM 721 C CA . THR A 1 97 ? 9.205 -4.549 -7.476 1.00 93.06 97 THR A CA 1
ATOM 722 C C . THR A 1 97 ? 8.152 -4.411 -6.375 1.00 93.06 97 THR A C 1
ATOM 724 O O . THR A 1 97 ? 8.103 -3.418 -5.644 1.00 93.06 97 THR A O 1
ATOM 727 N N . VAL A 1 98 ? 7.311 -5.437 -6.208 1.00 93.44 98 VAL A N 1
ATOM 728 C CA . VAL A 1 98 ? 6.303 -5.457 -5.129 1.00 93.44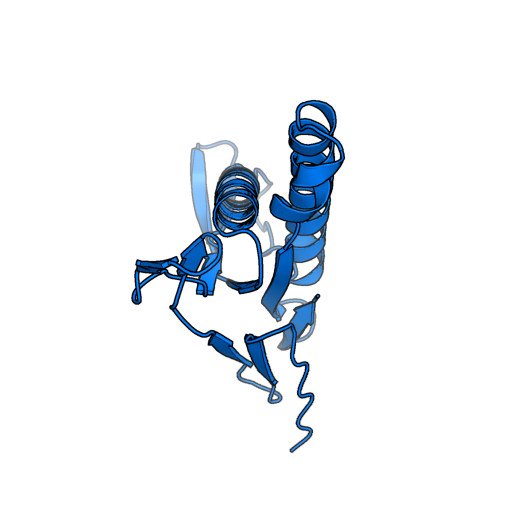 98 VAL A CA 1
ATOM 729 C C . VAL A 1 98 ? 6.971 -5.333 -3.749 1.00 93.44 98 VAL A C 1
ATOM 731 O O . VAL A 1 98 ? 6.427 -4.686 -2.862 1.00 93.44 98 VAL A O 1
ATOM 734 N N . GLU A 1 99 ? 8.175 -5.891 -3.586 1.00 94.62 99 GLU A N 1
ATOM 735 C CA . GLU A 1 99 ? 8.962 -5.805 -2.348 1.00 94.62 99 GLU A CA 1
ATOM 736 C C . GLU A 1 99 ? 9.449 -4.379 -2.061 1.00 94.62 99 GLU A C 1
ATOM 738 O O . GLU A 1 99 ? 9.365 -3.909 -0.930 1.00 94.62 99 GLU A O 1
ATOM 743 N N . GLU A 1 100 ? 9.949 -3.663 -3.072 1.00 94.50 100 GLU A N 1
ATOM 744 C CA . GLU A 1 100 ? 10.363 -2.262 -2.920 1.00 94.50 100 GLU A CA 1
ATOM 745 C C . GLU A 1 100 ? 9.182 -1.369 -2.546 1.00 94.50 100 GLU A C 1
ATOM 747 O O . GLU A 1 100 ? 9.304 -0.525 -1.658 1.00 94.50 100 GLU A O 1
ATOM 752 N N . VAL A 1 101 ? 8.019 -1.603 -3.157 1.00 95.94 101 VAL A N 1
ATOM 753 C CA . VAL A 1 101 ? 6.787 -0.905 -2.783 1.00 95.94 101 VAL A CA 1
ATOM 754 C C . VAL A 1 101 ? 6.385 -1.244 -1.348 1.00 95.94 101 VAL A C 1
ATOM 756 O O . VAL A 1 101 ? 6.115 -0.333 -0.568 1.00 95.94 101 VAL A O 1
ATOM 759 N N . ALA A 1 102 ? 6.409 -2.521 -0.960 1.00 96.94 102 ALA A N 1
ATOM 760 C CA . ALA A 1 102 ? 6.108 -2.941 0.408 1.00 96.94 102 ALA A CA 1
ATOM 761 C C . ALA A 1 102 ? 7.049 -2.293 1.437 1.00 96.94 102 ALA A C 1
ATOM 763 O O . ALA A 1 102 ? 6.588 -1.823 2.474 1.00 96.94 102 ALA A O 1
ATOM 764 N N . ARG A 1 103 ? 8.347 -2.173 1.125 1.00 97.31 103 ARG A N 1
ATOM 765 C CA . ARG A 1 103 ? 9.326 -1.471 1.971 1.00 97.31 103 ARG A CA 1
ATOM 766 C C . ARG A 1 103 ? 8.987 0.006 2.166 1.00 97.31 103 ARG A C 1
ATOM 768 O O . ARG A 1 103 ? 9.113 0.506 3.281 1.00 97.31 103 ARG A O 1
ATOM 775 N N . ILE A 1 104 ? 8.538 0.699 1.118 1.00 97.12 104 ILE A N 1
ATOM 776 C CA . ILE A 1 104 ? 8.092 2.098 1.228 1.00 97.12 104 ILE A CA 1
ATOM 777 C C . ILE A 1 104 ? 6.867 2.189 2.142 1.00 97.12 104 ILE A C 1
ATOM 779 O O . ILE A 1 104 ? 6.840 3.024 3.045 1.00 97.12 104 ILE A O 1
ATOM 783 N N . TYR A 1 105 ? 5.880 1.310 1.955 1.00 98.19 105 TYR A N 1
ATOM 784 C CA . TYR A 1 105 ? 4.688 1.269 2.804 1.00 98.19 105 TYR A CA 1
ATOM 785 C C . TYR A 1 105 ? 5.028 0.992 4.269 1.00 98.19 105 TYR A C 1
ATOM 787 O O . TYR A 1 105 ? 4.546 1.713 5.138 1.00 98.19 105 TYR A O 1
ATOM 795 N N . ALA A 1 106 ? 5.888 0.009 4.544 1.00 97.69 106 ALA A N 1
ATOM 796 C CA . ALA A 1 106 ? 6.339 -0.311 5.895 1.00 97.69 106 ALA A CA 1
ATOM 797 C C . ALA A 1 106 ? 7.056 0.881 6.547 1.00 97.69 106 ALA A C 1
ATOM 799 O O . ALA A 1 106 ? 6.721 1.271 7.663 1.00 97.69 106 ALA A O 1
ATOM 800 N N . PHE A 1 107 ? 7.975 1.528 5.822 1.00 97.62 107 PHE A N 1
ATOM 801 C CA . PHE A 1 107 ? 8.687 2.707 6.316 1.00 97.62 107 PHE A CA 1
ATOM 802 C C . PHE A 1 107 ? 7.737 3.863 6.661 1.00 97.62 107 PHE A C 1
ATOM 804 O O . PHE A 1 107 ? 7.871 4.493 7.714 1.00 97.62 107 PHE A O 1
ATOM 811 N N . VAL A 1 108 ? 6.762 4.142 5.791 1.00 97.75 108 VAL A N 1
ATOM 812 C CA . VAL A 1 108 ? 5.766 5.196 6.023 1.00 97.75 108 VAL A CA 1
ATOM 813 C C . VAL A 1 108 ? 4.861 4.833 7.202 1.00 97.75 108 VAL A C 1
ATOM 815 O O . VAL A 1 108 ? 4.639 5.683 8.064 1.00 97.75 108 VAL A O 1
ATOM 818 N N . ALA A 1 109 ? 4.389 3.586 7.274 1.00 96.81 109 ALA A N 1
ATOM 819 C CA . ALA A 1 109 ? 3.538 3.092 8.352 1.00 96.81 109 ALA A CA 1
ATOM 820 C C . ALA A 1 109 ? 4.227 3.215 9.713 1.00 96.81 109 ALA A C 1
ATOM 822 O O . ALA A 1 109 ? 3.671 3.808 10.634 1.00 96.81 109 ALA A O 1
ATOM 823 N N . GLU A 1 110 ? 5.460 2.717 9.833 1.00 95.69 110 GLU A N 1
ATOM 824 C CA . GLU A 1 110 ? 6.252 2.815 11.060 1.00 95.69 110 GLU A CA 1
ATOM 825 C C . GLU A 1 110 ? 6.481 4.267 11.473 1.00 95.69 110 GLU A C 1
ATOM 827 O O . GLU A 1 110 ? 6.338 4.613 12.650 1.00 95.69 110 GLU A O 1
ATOM 832 N N . SER A 1 111 ? 6.825 5.123 10.508 1.00 94.81 111 SER A N 1
ATOM 833 C CA . SER A 1 111 ? 7.069 6.543 10.760 1.00 94.81 111 SER A CA 1
ATOM 834 C C . SER A 1 111 ? 5.807 7.233 11.272 1.00 94.81 111 SER A C 1
ATOM 836 O O . SER A 1 111 ? 5.858 7.902 12.303 1.00 94.81 111 SER A O 1
ATOM 838 N N . GLN A 1 112 ? 4.663 7.015 10.617 1.00 92.62 112 GLN A N 1
ATOM 839 C CA . GLN A 1 112 ? 3.385 7.598 11.023 1.00 92.62 112 GLN A CA 1
ATOM 840 C C . GLN A 1 112 ? 2.891 7.057 12.363 1.00 92.62 112 GLN A C 1
ATOM 842 O O . GLN A 1 112 ? 2.491 7.840 13.220 1.00 92.62 112 GLN A O 1
ATOM 847 N N . ILE A 1 113 ? 2.933 5.740 12.578 1.00 91.88 113 ILE A N 1
ATOM 848 C CA . ILE A 1 113 ? 2.501 5.123 13.840 1.00 91.88 113 ILE A CA 1
ATOM 849 C C . ILE A 1 113 ? 3.331 5.670 14.999 1.00 91.88 113 ILE A C 1
ATOM 851 O O . ILE A 1 113 ? 2.773 6.016 16.039 1.00 91.88 113 ILE A O 1
ATOM 855 N N . ARG A 1 114 ? 4.649 5.806 14.818 1.00 91.00 114 ARG A N 1
ATOM 856 C CA . ARG A 1 114 ? 5.532 6.399 15.828 1.00 91.00 114 ARG A CA 1
ATOM 857 C C . ARG A 1 114 ? 5.178 7.859 16.100 1.00 91.00 114 ARG A C 1
ATOM 859 O O . ARG A 1 114 ? 5.131 8.268 17.256 1.00 91.00 114 ARG A O 1
ATOM 866 N N . GLU A 1 115 ? 4.912 8.634 15.053 1.00 90.00 115 GLU A N 1
ATOM 867 C CA . GLU A 1 115 ? 4.584 10.055 15.158 1.00 90.00 115 GLU A CA 1
ATOM 868 C C . GLU A 1 115 ? 3.228 10.301 15.843 1.00 90.00 115 GLU A C 1
ATOM 870 O O . GLU A 1 115 ? 3.109 11.172 16.708 1.00 90.00 115 GLU A O 1
ATOM 875 N N . ILE A 1 116 ? 2.196 9.539 15.472 1.00 87.12 116 ILE A N 1
ATOM 876 C CA . ILE A 1 116 ? 0.849 9.647 16.048 1.00 87.12 116 ILE A CA 1
ATOM 877 C C . ILE A 1 116 ? 0.844 9.061 17.463 1.00 87.12 116 ILE A C 1
ATOM 879 O O . ILE A 1 116 ? 0.351 9.698 18.392 1.00 87.12 116 ILE A O 1
ATOM 883 N N . GLY A 1 117 ? 1.441 7.881 17.647 1.00 84.75 117 GLY A N 1
ATOM 884 C CA . GLY A 1 117 ? 1.514 7.187 18.931 1.00 84.75 117 GLY A CA 1
ATOM 885 C C . GLY A 1 117 ? 2.234 7.994 20.012 1.00 84.75 117 GLY A C 1
ATOM 886 O O . GLY A 1 117 ? 1.820 7.960 21.164 1.00 84.75 117 GLY A O 1
ATOM 887 N N . ALA A 1 118 ? 3.239 8.798 19.648 1.00 86.50 118 ALA A N 1
ATOM 888 C CA . ALA A 1 118 ? 3.918 9.700 20.582 1.00 86.50 118 ALA A CA 1
ATOM 889 C C . ALA A 1 118 ? 3.026 10.835 21.127 1.00 86.50 118 ALA A C 1
ATOM 891 O O . ALA A 1 118 ? 3.394 11.481 22.106 1.00 86.50 118 ALA A O 1
ATOM 892 N N . ARG A 1 119 ? 1.879 11.109 20.492 1.00 86.38 119 ARG A N 1
ATOM 893 C CA . ARG A 1 119 ? 0.952 12.189 20.872 1.00 86.38 119 ARG A CA 1
ATOM 894 C C . ARG A 1 119 ? -0.340 11.685 21.505 1.00 86.38 119 ARG A C 1
ATOM 896 O O . ARG A 1 119 ? -1.137 12.501 21.964 1.00 86.38 119 ARG A O 1
ATOM 903 N N . LEU A 1 120 ? -0.561 10.373 21.512 1.00 82.50 120 LEU A N 1
ATOM 904 C CA . LEU A 1 120 ? -1.753 9.768 22.092 1.00 82.50 120 LEU A CA 1
ATOM 905 C C . LEU A 1 120 ? -1.523 9.370 23.554 1.00 82.50 120 LEU A C 1
ATOM 907 O O . LEU A 1 120 ? -0.412 8.978 23.920 1.00 82.50 120 LEU A O 1
ATOM 911 N N . PRO A 1 121 ? -2.571 9.422 24.395 1.00 82.75 121 PRO A N 1
ATOM 912 C CA . PRO A 1 121 ? -2.563 8.743 25.685 1.00 82.75 121 PRO A CA 1
ATOM 913 C C . PRO A 1 121 ? -2.189 7.263 25.516 1.00 82.75 121 PRO A C 1
ATOM 915 O O . PRO A 1 121 ? -2.583 6.631 24.537 1.00 82.75 121 PRO A O 1
ATOM 918 N N . MET A 1 122 ? -1.456 6.679 26.474 1.00 74.56 122 MET A N 1
ATOM 919 C CA . MET A 1 122 ? -1.018 5.273 26.376 1.00 74.56 122 MET A CA 1
ATOM 920 C C . MET A 1 122 ? -2.182 4.287 26.194 1.00 74.56 122 MET A C 1
ATOM 922 O O . MET A 1 122 ? -2.019 3.267 25.529 1.00 74.56 122 MET A O 1
ATOM 926 N N . GLU A 1 123 ? -3.350 4.600 26.754 1.00 76.12 123 GLU A N 1
ATOM 927 C CA . GLU A 1 123 ? -4.582 3.817 26.606 1.00 76.12 123 GLU A CA 1
ATOM 928 C C . GLU A 1 123 ? -5.111 3.770 25.161 1.00 76.12 123 GLU A C 1
ATOM 930 O O . GLU A 1 123 ? -5.710 2.774 24.760 1.00 76.12 123 GLU A O 1
ATOM 935 N N . ASP A 1 124 ? -4.796 4.782 24.347 1.00 79.62 124 ASP A N 1
ATOM 936 C CA . ASP A 1 124 ? -5.225 4.901 22.950 1.00 79.62 124 ASP A CA 1
ATOM 937 C C . ASP A 1 124 ? -4.150 4.455 21.948 1.00 79.62 124 ASP A C 1
ATOM 939 O O . ASP A 1 124 ? -4.398 4.419 20.741 1.00 79.62 124 ASP A O 1
ATOM 943 N N . ALA A 1 125 ? -2.954 4.076 22.411 1.00 75.00 125 ALA A N 1
ATOM 944 C CA . ALA A 1 125 ? -1.826 3.743 21.537 1.00 75.00 125 ALA A CA 1
ATOM 945 C C . ALA A 1 125 ? -2.124 2.579 20.572 1.00 75.00 125 ALA A C 1
ATOM 947 O O . ALA A 1 125 ? -1.560 2.511 19.485 1.00 75.00 125 ALA A O 1
ATOM 948 N N . GLN A 1 126 ? -3.039 1.675 20.932 1.00 81.56 126 GLN A N 1
ATOM 949 C CA . GLN A 1 126 ? -3.464 0.567 20.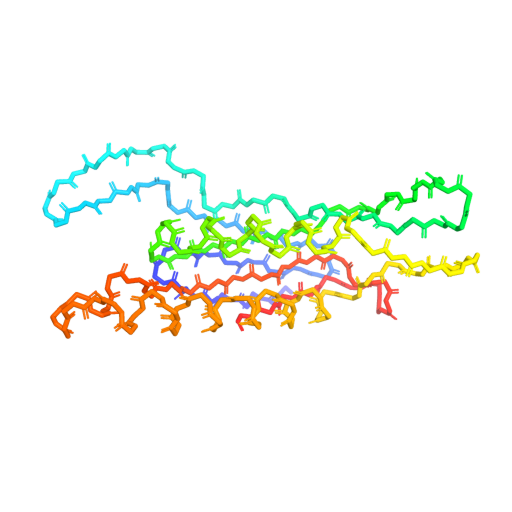068 1.00 81.56 126 GLN A CA 1
ATOM 950 C C . GLN A 1 126 ? -4.428 1.011 18.953 1.00 81.56 126 GLN A C 1
ATOM 952 O O . GLN A 1 126 ? -4.524 0.347 17.923 1.00 81.56 126 GLN A O 1
ATOM 957 N N . ALA A 1 127 ? -5.122 2.145 19.110 1.00 83.62 127 ALA A N 1
ATOM 958 C CA . ALA A 1 127 ? -6.138 2.614 18.163 1.00 83.62 127 ALA A CA 1
ATOM 959 C C . ALA A 1 127 ? -5.560 3.063 16.807 1.00 83.62 127 ALA A C 1
ATOM 961 O O . ALA A 1 127 ? -6.298 3.238 15.833 1.00 83.62 127 ALA A O 1
ATOM 962 N N . VAL A 1 128 ? -4.241 3.248 16.731 1.00 88.56 128 VAL A N 1
ATOM 963 C CA . VAL A 1 128 ? -3.528 3.653 15.510 1.00 88.56 128 VAL A CA 1
ATOM 964 C C . VAL A 1 128 ? -2.908 2.486 14.758 1.00 88.56 128 VAL A C 1
ATOM 966 O O . VAL A 1 128 ? -2.428 2.687 13.645 1.00 88.56 128 VAL A O 1
ATOM 969 N N . LEU A 1 129 ? -2.913 1.284 15.332 1.00 91.06 129 LEU A N 1
ATOM 970 C CA . LEU A 1 129 ? -2.290 0.126 14.709 1.00 91.06 129 LEU A CA 1
ATOM 971 C C . LEU A 1 129 ? -3.172 -0.435 13.594 1.00 91.06 129 LEU A C 1
ATOM 973 O O . LEU A 1 129 ? -4.406 -0.421 13.659 1.00 91.06 129 LEU A O 1
ATOM 977 N N . PHE A 1 130 ? -2.519 -0.937 12.558 1.00 92.75 130 PHE A N 1
ATOM 978 C CA . PHE A 1 130 ? -3.147 -1.650 11.461 1.00 92.75 130 PHE A CA 1
ATOM 979 C C . PHE A 1 130 ? -2.171 -2.690 10.919 1.00 92.75 130 PHE A C 1
ATOM 981 O O . PHE A 1 130 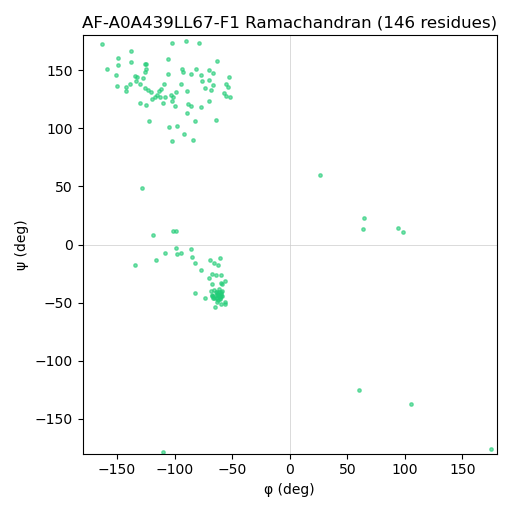? -0.957 -2.547 11.047 1.00 92.75 130 PHE A O 1
ATOM 988 N N . GLU A 1 131 ? -2.727 -3.726 10.315 1.00 92.62 131 GLU A N 1
ATOM 989 C CA . GLU A 1 131 ? -2.010 -4.716 9.526 1.00 92.62 131 GLU A CA 1
ATOM 990 C C . GLU A 1 131 ? -2.318 -4.446 8.058 1.00 92.62 131 GLU A C 1
ATOM 992 O O . GLU A 1 131 ? -3.422 -3.999 7.719 1.00 92.62 131 GLU A O 1
ATOM 997 N N . ALA A 1 132 ? -1.360 -4.708 7.180 1.00 93.62 132 ALA A N 1
ATOM 998 C CA . ALA A 1 132 ? -1.523 -4.440 5.766 1.00 93.62 132 ALA A CA 1
ATOM 999 C C . ALA A 1 132 ? -0.969 -5.559 4.897 1.00 93.62 132 ALA A C 1
ATOM 1001 O O . ALA A 1 132 ? -0.260 -6.448 5.347 1.00 93.62 132 ALA A O 1
ATOM 1002 N N . VAL A 1 133 ? -1.336 -5.499 3.625 1.00 94.50 133 VAL A N 1
ATOM 1003 C CA . VAL A 1 133 ? -0.758 -6.297 2.563 1.00 94.50 133 VAL A CA 1
ATOM 1004 C C . VAL A 1 133 ? -0.447 -5.392 1.381 1.00 94.50 133 VAL A C 1
ATOM 1006 O O . VAL A 1 133 ? -1.253 -4.532 1.020 1.00 94.50 133 VAL A O 1
ATOM 1009 N N . VAL A 1 134 ? 0.686 -5.631 0.733 1.00 95.12 134 VAL A N 1
ATOM 1010 C CA . VAL A 1 134 ? 0.979 -5.128 -0.611 1.00 95.12 134 VAL A CA 1
ATOM 1011 C C . VAL A 1 134 ? 1.110 -6.320 -1.547 1.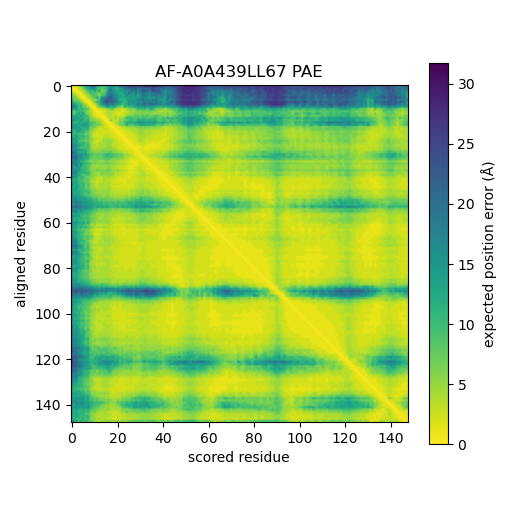00 95.12 134 VAL A C 1
ATOM 1013 O O . VAL A 1 134 ? 1.851 -7.263 -1.267 1.00 95.12 134 VAL A O 1
ATOM 1016 N N . CYS A 1 135 ? 0.398 -6.303 -2.670 1.00 93.56 135 CYS A N 1
ATOM 1017 C CA . CYS A 1 135 ? 0.488 -7.364 -3.665 1.00 93.56 135 CYS A CA 1
ATOM 1018 C C . CYS A 1 135 ? 0.511 -6.829 -5.091 1.00 93.56 135 CYS A C 1
ATOM 1020 O O . CYS A 1 135 ? -0.010 -5.755 -5.375 1.00 93.56 135 CYS A O 1
ATOM 1022 N N . GLY A 1 136 ? 1.042 -7.617 -6.013 1.00 90.44 136 GLY A N 1
ATOM 1023 C CA . GLY A 1 136 ? 1.036 -7.258 -7.421 1.00 90.44 136 GLY A CA 1
ATOM 1024 C C . GLY A 1 136 ? 1.808 -8.249 -8.268 1.00 90.44 136 GLY A C 1
ATOM 1025 O O . GLY A 1 136 ? 2.291 -9.271 -7.777 1.00 90.44 136 GLY A O 1
ATOM 1026 N N . PHE A 1 137 ? 1.924 -7.936 -9.551 1.00 87.12 137 PHE A N 1
ATOM 1027 C CA . PHE A 1 137 ? 2.767 -8.679 -10.474 1.00 87.12 137 PHE A CA 1
ATOM 1028 C C . PHE A 1 137 ? 4.193 -8.137 -10.409 1.00 87.12 137 PHE A C 1
ATOM 1030 O O . PHE A 1 137 ? 4.413 -6.961 -10.682 1.00 87.12 137 PHE A O 1
ATOM 1037 N N . SER A 1 138 ? 5.155 -8.978 -10.036 1.00 83.25 138 SER A N 1
ATOM 1038 C CA . SER A 1 138 ? 6.543 -8.552 -9.892 1.00 83.25 138 SER A CA 1
ATOM 1039 C C . SER A 1 138 ? 7.282 -8.693 -11.232 1.00 83.25 138 SER A C 1
ATOM 1041 O O . SER A 1 138 ? 7.354 -9.806 -11.766 1.00 83.25 138 SER A O 1
ATOM 1043 N N . PRO A 1 139 ? 7.838 -7.603 -11.794 1.00 80.50 139 PRO A N 1
ATOM 1044 C CA . PRO A 1 139 ? 8.438 -7.610 -13.131 1.00 80.50 139 PRO A CA 1
ATOM 1045 C C . PRO A 1 139 ? 9.722 -8.450 -13.217 1.00 80.50 139 PRO A C 1
ATOM 1047 O O . PRO A 1 139 ? 10.050 -8.959 -14.282 1.00 80.50 139 PRO A O 1
ATOM 1050 N N . ASP A 1 140 ? 10.427 -8.623 -12.097 1.00 79.25 140 ASP A N 1
ATOM 1051 C CA . ASP A 1 140 ? 11.674 -9.391 -11.981 1.00 79.25 140 ASP A CA 1
ATOM 1052 C C . ASP A 1 140 ? 11.484 -10.902 -12.184 1.00 79.25 140 ASP A C 1
ATOM 1054 O O . ASP A 1 140 ? 12.358 -11.587 -12.708 1.00 79.25 140 ASP A O 1
ATOM 1058 N N . THR A 1 141 ? 10.338 -11.427 -11.760 1.00 79.19 141 THR A N 1
ATOM 1059 C CA . THR A 1 141 ? 10.054 -12.867 -11.743 1.00 79.19 141 THR A CA 1
ATOM 1060 C C . THR A 1 141 ? 8.914 -13.271 -12.651 1.00 79.19 141 THR A C 1
ATOM 1062 O O . THR A 1 141 ? 8.730 -14.461 -12.893 1.00 79.19 141 THR A O 1
ATOM 1065 N N . GLY A 1 142 ? 8.130 -12.310 -13.138 1.00 80.12 142 GLY A N 1
ATOM 1066 C CA . GLY A 1 142 ? 6.934 -12.597 -13.917 1.00 80.12 142 GLY A CA 1
ATOM 1067 C C . GLY A 1 142 ? 5.864 -13.342 -13.112 1.00 80.12 142 GLY A C 1
ATOM 1068 O O . GLY A 1 142 ? 5.037 -14.046 -13.689 1.00 80.12 142 GLY A O 1
ATOM 1069 N N . THR A 1 143 ? 5.902 -13.232 -11.781 1.00 83.25 143 THR A N 1
ATOM 1070 C CA . THR A 1 143 ? 4.974 -13.908 -10.869 1.00 83.25 143 THR A CA 1
ATOM 1071 C C . THR A 1 143 ? 4.293 -12.908 -9.956 1.00 83.25 143 THR A C 1
ATOM 1073 O O . THR A 1 143 ? 4.805 -11.818 -9.685 1.00 83.25 143 THR A O 1
ATOM 1076 N N . THR A 1 144 ? 3.120 -13.278 -9.459 1.00 86.50 144 THR A N 1
ATOM 1077 C CA . THR A 1 144 ? 2.440 -12.501 -8.433 1.00 86.50 144 THR A CA 1
ATOM 1078 C C . THR A 1 144 ? 3.113 -12.667 -7.076 1.00 86.50 144 THR A C 1
ATOM 1080 O O . THR A 1 144 ? 3.412 -13.783 -6.650 1.00 86.50 144 THR A O 1
ATOM 1083 N N . ARG A 1 145 ? 3.321 -11.552 -6.372 1.00 89.88 145 ARG A N 1
ATOM 1084 C CA . ARG A 1 145 ? 3.911 -11.516 -5.029 1.00 89.88 145 ARG A CA 1
ATOM 1085 C C . ARG A 1 145 ? 3.015 -10.777 -4.047 1.00 89.88 145 ARG A C 1
ATOM 1087 O O . ARG A 1 145 ? 2.215 -9.925 -4.435 1.00 89.88 145 ARG A O 1
ATOM 1094 N N . THR A 1 146 ? 3.187 -11.111 -2.775 1.00 89.12 146 THR A N 1
ATOM 1095 C CA . THR A 1 146 ? 2.424 -10.579 -1.648 1.00 89.12 146 THR A CA 1
ATOM 1096 C C . THR A 1 146 ? 3.369 -10.394 -0.466 1.00 89.12 146 THR A C 1
ATOM 1098 O O . THR A 1 146 ? 4.127 -11.310 -0.153 1.00 89.12 146 THR A O 1
ATOM 1101 N N . PHE A 1 147 ? 3.313 -9.232 0.177 1.00 90.94 147 PHE A N 1
ATOM 1102 C CA . PHE A 1 147 ? 4.077 -8.880 1.373 1.00 90.94 147 PHE A CA 1
ATOM 1103 C C . PHE A 1 147 ? 3.121 -8.375 2.452 1.00 90.94 147 PHE A C 1
ATOM 1105 O O . PHE A 1 147 ? 2.143 -7.706 2.115 1.00 90.94 147 PHE A O 1
ATOM 1112 N N . TYR A 1 148 ? 3.415 -8.717 3.705 1.00 85.75 148 TYR A N 1
ATOM 1113 C CA . TYR A 1 148 ? 2.622 -8.419 4.899 1.00 85.75 148 TYR A CA 1
ATOM 1114 C C . TYR A 1 148 ? 3.412 -7.498 5.824 1.00 85.75 148 TYR A C 1
ATOM 1116 O O . TYR A 1 148 ? 4.641 -7.729 5.919 1.00 85.75 148 TYR A O 1
#

Sequence (148 aa):
MTILSVELNKLVILSTSSIVYICAGSRVTRGQTVTTELAPKILPVHMAVGNKHAERHYFPPYGFGFAGSVLSASLTHGVAEHCLMALFGDRGSVQPTVEEVARIYAFVAESQIREIGARLPMEDAQAVLFEAVVCGFSPDTGTTRTFY

Nearest PDB structures (foldseek):
  5nyw-assembly2_1  TM=7.045E-01  e=3.719E-02  Yersinia bercovieri
  5nyw-assembly2_W  TM=6.204E-01  e=2.749E-02  Yersinia bercovieri
  5nyw-assembly2_Z  TM=6.097E-01  e=2.749E-02  Yersinia bercovieri
  5nyw-assembly2_O  TM=5.726E-01  e=1.323E-01  Yersinia bercovieri
  5nyw-assembly1_N  TM=5.794E-01  e=1.685E-01  Yersinia bercovieri

Solvent-accessible surface area (backbone atoms only — not comparable to full-atom values): 8419 Å² total; per-residue (Å²): 137,68,78,58,77,54,76,52,86,60,28,43,39,44,48,49,78,81,49,74,47,81,47,60,67,29,64,41,66,60,86,94,42,77,76,42,69,79,46,84,41,63,44,80,39,56,38,24,43,26,38,98,83,75,50,70,51,75,55,86,60,32,41,35,36,50,32,71,19,63,66,46,52,51,52,26,49,54,53,36,33,52,53,39,53,64,34,71,46,62,96,84,69,70,79,78,38,49,66,59,52,37,50,47,40,50,54,41,38,53,52,49,44,53,59,53,41,74,74,44,59,80,91,51,43,68,66,49,46,59,51,54,36,32,31,31,76,20,78,92,74,75,32,51,46,75,46,113

Foldseek 3Di:
DDFPFDCFPAWTWGFDFADIDIGGFQWDDDVPGTPDRHHDQKDWQWAWEAEPVRDIDTDGTWIKGKDAQPVLLVQLSVVLSVVRHPHYDDPPDDDDFLVRSVVSSVVSSVVSLVVVLVVDDPVCSRNNDMDMKIWDQGPVPRGIDMDD

Radius of gyration: 16.67 Å; Cα contacts (8 Å, |Δi|>4): 260; chains: 1; bounding box: 38×42×46 Å

pLDDT: mean 85.47, std 13.62, range [31.98, 98.19]